Protein AF-A0A6I3FVL6-F1 (afdb_monomer_lite)

Secondary structure (DSSP, 8-state):
----HHHHHHHHHHHHHHHHHH---HHHHHHHHHHHHHHHHHHHHHTT--HHHHHHHHHHHHT-

pLDDT: mean 92.58, std 8.67, range [48.78, 96.81]

Foldseek 3Di:
DPLDLVVLVVLLLVLLVCCVPPRDDPVSVVSNVVSLQSNLVVQCVVVVHDSVVSSVVVVVVSVD

Sequence (64 aa):
ASGDVIKVAEVVRDLYRRDLDRGLSAGEKRMLAKAKQILVSELALAERTDELKAAVILDKVLAS

Structure (mmCIF, N/CA/C/O backbone):
data_AF-A0A6I3FVL6-F1
#
_entry.id   AF-A0A6I3FVL6-F1
#
loop_
_atom_site.group_PDB
_atom_site.id
_atom_site.type_symbol
_atom_site.label_atom_id
_atom_site.label_alt_id
_atom_site.label_comp_id
_atom_site.label_asym_id
_atom_site.label_entity_id
_atom_site.label_seq_id
_atom_site.pdbx_PDB_ins_code
_atom_site.Cartn_x
_atom_site.Cartn_y
_atom_site.Cartn_z
_atom_site.occupancy
_atom_site.B_iso_or_equiv
_atom_site.auth_seq_id
_atom_site.auth_comp_id
_atom_site.auth_asym_id
_atom_site.auth_atom_id
_atom_site.pdbx_PDB_model_num
ATOM 1 N N . ALA A 1 1 ? 5.006 15.986 6.034 1.00 48.78 1 ALA A N 1
ATOM 2 C CA . ALA A 1 1 ? 4.357 15.182 4.974 1.00 48.78 1 ALA A CA 1
ATOM 3 C C . ALA A 1 1 ? 2.867 15.205 5.263 1.00 48.78 1 ALA A C 1
ATOM 5 O O . ALA A 1 1 ? 2.525 15.053 6.423 1.00 48.78 1 ALA A O 1
ATOM 6 N N . SER A 1 2 ? 2.011 15.509 4.288 1.00 54.12 2 SER A N 1
ATOM 7 C CA . SER A 1 2 ? 0.679 16.090 4.539 1.00 54.12 2 SER A CA 1
ATOM 8 C C . SER A 1 2 ? -0.352 15.193 5.240 1.00 54.12 2 SER A C 1
ATOM 10 O O . SER A 1 2 ? -1.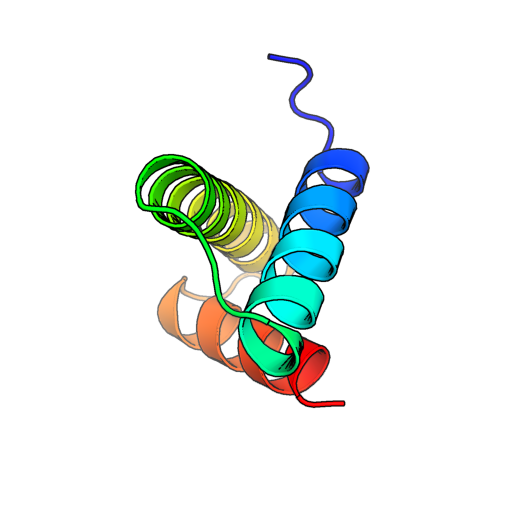481 15.640 5.361 1.00 54.12 2 SER A O 1
ATOM 12 N N . GLY A 1 3 ? -0.009 13.974 5.682 1.00 66.50 3 GLY A N 1
ATOM 13 C CA . GLY A 1 3 ? -0.873 13.113 6.513 1.00 66.50 3 GLY A CA 1
ATOM 14 C C . GLY A 1 3 ? -2.233 12.755 5.902 1.00 66.50 3 GLY A C 1
ATOM 15 O O . GLY A 1 3 ? -3.074 12.175 6.570 1.00 66.50 3 GLY A O 1
ATOM 16 N N . ASP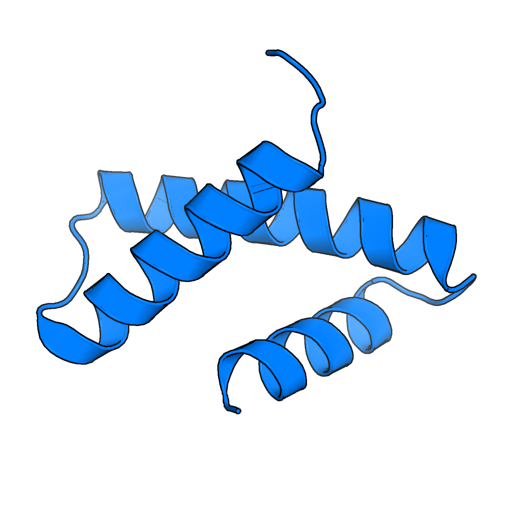 A 1 4 ? -2.458 13.127 4.645 1.00 89.94 4 ASP A N 1
ATOM 17 C CA . ASP A 1 4 ? -3.742 13.022 3.977 1.00 89.94 4 ASP A CA 1
ATOM 18 C C . ASP A 1 4 ? -3.905 11.594 3.459 1.00 89.94 4 ASP A C 1
ATOM 20 O O . ASP A 1 4 ? -3.263 11.196 2.480 1.00 89.94 4 ASP A O 1
ATOM 24 N N . VAL A 1 5 ? -4.744 10.826 4.153 1.00 90.75 5 VAL A N 1
ATOM 25 C CA . VAL A 1 5 ? -5.020 9.417 3.856 1.00 90.75 5 VAL A CA 1
ATOM 26 C C . VAL A 1 5 ? -5.510 9.215 2.420 1.00 90.75 5 VAL A C 1
ATOM 28 O O . VAL A 1 5 ? -5.183 8.203 1.802 1.00 90.75 5 VAL A O 1
ATOM 31 N N . ILE A 1 6 ? -6.204 10.203 1.841 1.00 92.75 6 ILE A N 1
ATOM 32 C CA . ILE A 1 6 ? -6.706 10.127 0.466 1.00 92.75 6 ILE A CA 1
ATOM 33 C C . ILE A 1 6 ? -5.542 10.157 -0.523 1.00 92.75 6 ILE A C 1
ATOM 35 O O . ILE A 1 6 ? -5.464 9.314 -1.413 1.00 92.75 6 ILE A O 1
ATOM 39 N N . LYS A 1 7 ? -4.570 11.050 -0.316 1.00 93.00 7 LYS A N 1
ATOM 40 C CA . LYS A 1 7 ? -3.362 11.107 -1.156 1.00 93.00 7 LYS A CA 1
ATOM 41 C C . LYS A 1 7 ? -2.504 9.857 -1.014 1.00 93.00 7 LYS A C 1
ATOM 43 O O . LYS A 1 7 ? -1.923 9.390 -1.990 1.00 93.00 7 LYS A O 1
ATOM 48 N N . VAL A 1 8 ? -2.410 9.298 0.194 1.00 93.88 8 VAL A N 1
ATOM 49 C CA . VAL A 1 8 ? -1.705 8.024 0.404 1.00 93.88 8 VAL A CA 1
ATOM 50 C C . VAL A 1 8 ? -2.396 6.903 -0.378 1.00 93.88 8 VAL A C 1
ATOM 52 O O . VAL A 1 8 ? -1.713 6.127 -1.046 1.00 93.88 8 VAL A O 1
ATOM 55 N N . ALA A 1 9 ? -3.730 6.854 -0.362 1.00 94.75 9 ALA A N 1
ATOM 56 C CA . ALA A 1 9 ? -4.502 5.878 -1.125 1.00 94.75 9 ALA A CA 1
ATOM 57 C C . ALA A 1 9 ? -4.301 6.019 -2.645 1.00 94.75 9 ALA A C 1
ATOM 59 O O . ALA A 1 9 ? -4.143 5.007 -3.330 1.00 94.75 9 ALA A O 1
ATOM 60 N N . GLU A 1 10 ? -4.229 7.245 -3.172 1.00 95.12 10 GLU A N 1
ATOM 61 C CA . GLU A 1 10 ? -3.901 7.499 -4.583 1.00 95.12 10 GLU A CA 1
ATOM 62 C C . GLU A 1 10 ? -2.527 6.932 -4.959 1.00 95.12 10 GLU A C 1
ATOM 64 O O . GLU A 1 10 ? -2.412 6.199 -5.941 1.00 95.12 10 GLU A O 1
ATOM 69 N N . VAL A 1 11 ? -1.501 7.181 -4.136 1.00 95.06 11 VAL A N 1
ATOM 70 C CA . VAL A 1 11 ? -0.144 6.657 -4.371 1.00 95.06 11 VAL A CA 1
ATOM 71 C C . VAL A 1 11 ? -0.122 5.127 -4.359 1.00 95.06 11 VAL A C 1
ATOM 73 O O . VAL A 1 11 ? 0.504 4.523 -5.231 1.00 95.06 11 VAL A O 1
ATOM 76 N N . VAL A 1 12 ? -0.802 4.487 -3.398 1.00 95.75 12 VAL A N 1
ATOM 77 C CA . VAL A 1 12 ? -0.894 3.017 -3.340 1.00 95.75 12 VAL A CA 1
ATOM 78 C C . VAL A 1 12 ? -1.564 2.473 -4.598 1.00 95.75 12 VAL A C 1
ATOM 80 O O . VAL A 1 12 ? -1.016 1.569 -5.226 1.00 95.75 12 VAL A O 1
ATOM 83 N N . ARG A 1 13 ? -2.713 3.033 -4.992 1.00 95.69 13 ARG A N 1
ATOM 84 C CA . ARG A 1 13 ? -3.466 2.609 -6.179 1.00 95.69 13 ARG A CA 1
ATOM 85 C C . ARG A 1 13 ? -2.624 2.718 -7.448 1.00 95.69 13 ARG A C 1
ATOM 87 O O . ARG A 1 13 ? -2.573 1.771 -8.233 1.00 95.69 13 ARG A O 1
ATOM 94 N N . ASP A 1 14 ? -1.975 3.859 -7.650 1.00 95.75 14 ASP A N 1
ATOM 95 C CA . ASP A 1 14 ? -1.268 4.155 -8.894 1.00 95.75 14 ASP A CA 1
ATOM 96 C C . ASP A 1 14 ? 0.007 3.308 -9.023 1.00 95.75 14 ASP A C 1
ATOM 98 O O . ASP A 1 14 ? 0.260 2.726 -10.080 1.00 95.75 14 ASP A O 1
ATOM 102 N N . LEU A 1 15 ? 0.774 3.152 -7.936 1.00 96.06 15 LEU A N 1
ATOM 103 C CA . LEU A 1 15 ? 1.961 2.293 -7.931 1.00 96.06 15 LEU A CA 1
ATOM 104 C C . LEU A 1 15 ? 1.607 0.806 -8.028 1.00 96.06 15 LEU A C 1
ATOM 106 O O . LEU A 1 15 ? 2.304 0.078 -8.727 1.00 96.06 15 LEU A O 1
ATOM 110 N N . TYR A 1 16 ? 0.530 0.354 -7.380 1.00 95.00 16 TYR A N 1
ATOM 111 C CA . TYR A 1 16 ? 0.083 -1.037 -7.473 1.00 95.00 16 TYR A CA 1
ATOM 112 C C . TYR A 1 16 ? -0.308 -1.407 -8.910 1.00 95.00 16 TYR A C 1
ATOM 114 O O . TYR A 1 16 ? 0.174 -2.399 -9.449 1.00 95.00 16 TYR A O 1
ATOM 122 N N . ARG A 1 17 ? -1.108 -0.562 -9.577 1.00 94.56 17 ARG A N 1
ATOM 123 C CA . ARG A 1 17 ? -1.482 -0.764 -10.989 1.00 94.56 17 ARG A CA 1
ATOM 124 C C . ARG A 1 17 ? -0.269 -0.744 -11.916 1.00 94.56 17 ARG A C 1
ATOM 126 O O . ARG A 1 17 ? -0.184 -1.552 -12.835 1.00 94.56 17 ARG A O 1
ATOM 133 N N . ARG A 1 18 ? 0.683 0.158 -11.666 1.00 94.94 18 ARG A N 1
ATOM 134 C CA . ARG A 1 18 ? 1.925 0.250 -12.443 1.00 94.94 18 ARG A CA 1
ATOM 135 C C . ARG A 1 18 ? 2.810 -0.987 -12.276 1.00 94.94 18 ARG A C 1
ATOM 137 O O . ARG A 1 18 ? 3.402 -1.420 -13.261 1.00 94.94 18 ARG A O 1
ATOM 144 N N . ASP A 1 19 ? 2.878 -1.559 -11.071 1.00 94.50 19 ASP A N 1
ATOM 145 C CA . ASP A 1 19 ? 3.626 -2.797 -10.816 1.00 94.50 19 ASP A CA 1
ATOM 146 C C . ASP A 1 19 ? 3.053 -3.977 -11.610 1.00 94.50 19 ASP A C 1
ATOM 148 O O . ASP A 1 19 ? 3.819 -4.735 -12.197 1.00 94.50 19 ASP A O 1
ATOM 152 N N . LEU A 1 20 ? 1.720 -4.079 -11.694 1.00 92.06 20 LEU A N 1
ATOM 153 C CA . LEU A 1 20 ? 1.033 -5.122 -12.466 1.00 92.06 20 LEU A CA 1
ATOM 154 C C . LEU A 1 20 ? 1.220 -4.985 -13.985 1.00 92.06 20 LEU A C 1
ATOM 156 O O . LEU A 1 20 ? 1.267 -5.996 -14.679 1.00 92.06 20 LEU A O 1
ATOM 160 N N . ASP A 1 21 ? 1.308 -3.757 -14.501 1.00 92.81 21 ASP A N 1
ATOM 161 C CA . ASP A 1 21 ? 1.423 -3.496 -15.942 1.00 92.81 21 ASP A CA 1
ATOM 162 C C . ASP A 1 21 ? 2.877 -3.584 -16.441 1.00 92.81 21 ASP A C 1
ATOM 164 O O . ASP A 1 21 ? 3.199 -4.347 -17.351 1.00 92.81 21 ASP A O 1
ATOM 168 N N . ARG A 1 22 ? 3.793 -2.806 -15.844 1.00 93.12 22 ARG A N 1
ATOM 169 C CA . ARG A 1 22 ? 5.163 -2.616 -16.376 1.00 93.12 22 ARG A CA 1
ATOM 170 C C . ARG A 1 22 ? 6.264 -2.861 -15.344 1.00 93.12 22 ARG A C 1
ATOM 172 O O . ARG A 1 22 ? 7.444 -2.772 -15.686 1.00 93.12 22 ARG A O 1
ATOM 179 N N . GLY A 1 23 ? 5.889 -3.173 -14.104 1.00 93.56 23 GLY A N 1
ATOM 180 C CA . GLY A 1 23 ? 6.796 -3.302 -12.970 1.00 93.56 23 GLY A CA 1
ATOM 181 C C . GLY A 1 23 ? 7.262 -1.957 -12.400 1.00 93.56 23 GLY A C 1
ATOM 182 O O . GLY A 1 23 ? 7.130 -0.895 -13.012 1.00 93.56 23 GLY A O 1
ATOM 183 N N . LEU A 1 24 ? 7.830 -2.011 -11.196 1.00 95.81 24 LEU A N 1
ATOM 184 C CA . LEU A 1 24 ? 8.360 -0.845 -10.483 1.00 95.81 24 LEU A CA 1
ATOM 185 C C . LEU A 1 24 ? 9.890 -0.845 -10.363 1.00 95.81 24 LEU A C 1
ATOM 187 O O . LEU A 1 24 ? 10.528 -1.880 -10.139 1.00 95.81 24 LEU A O 1
ATOM 191 N N . SER A 1 25 ? 10.479 0.352 -10.392 1.00 96.62 25 SER A N 1
ATOM 192 C CA . SER A 1 25 ? 11.864 0.577 -9.974 1.00 96.62 25 SER A CA 1
ATOM 193 C C . SER A 1 25 ? 12.050 0.323 -8.473 1.00 96.62 25 SER A C 1
ATOM 195 O O . SER A 1 25 ? 11.103 0.331 -7.684 1.00 96.62 25 SER A O 1
ATOM 197 N N . ALA A 1 26 ? 13.299 0.166 -8.027 1.00 96.00 26 ALA A N 1
ATOM 198 C CA . ALA A 1 26 ? 13.599 -0.019 -6.606 1.00 96.00 26 ALA A CA 1
ATOM 199 C C . ALA A 1 26 ? 13.104 1.147 -5.721 1.00 96.00 26 ALA A C 1
ATOM 201 O O . ALA A 1 26 ? 12.731 0.932 -4.568 1.00 96.00 26 ALA A O 1
ATOM 202 N N . GLY A 1 27 ? 13.098 2.377 -6.249 1.00 96.62 27 GLY A N 1
ATOM 203 C CA . GLY A 1 27 ? 12.571 3.551 -5.549 1.00 96.62 27 GLY A CA 1
ATOM 204 C C . GLY A 1 27 ? 11.053 3.502 -5.403 1.00 96.62 27 GLY A C 1
ATOM 205 O O . GLY A 1 27 ? 10.536 3.673 -4.300 1.00 96.62 27 GLY A O 1
ATOM 206 N N . GLU A 1 28 ? 10.354 3.194 -6.493 1.00 96.00 28 GLU A N 1
ATOM 207 C CA . GLU A 1 28 ? 8.896 3.060 -6.503 1.00 96.00 28 GLU A CA 1
ATOM 208 C C . GLU A 1 28 ? 8.424 1.892 -5.625 1.00 96.00 28 GLU A C 1
ATOM 210 O O . GLU A 1 28 ? 7.473 2.058 -4.870 1.00 96.00 28 GLU A O 1
ATOM 215 N N . LYS A 1 29 ? 9.128 0.751 -5.615 1.00 96.12 29 LYS A N 1
ATOM 216 C CA . LYS A 1 29 ? 8.813 -0.372 -4.709 1.00 96.12 29 LYS A CA 1
ATOM 217 C C . LYS A 1 29 ? 8.879 0.034 -3.239 1.00 96.12 29 LYS A C 1
ATOM 219 O O . LYS A 1 29 ? 7.983 -0.293 -2.465 1.00 96.12 29 LYS A O 1
ATOM 224 N N . ARG A 1 30 ? 9.914 0.788 -2.845 1.00 96.69 30 ARG A N 1
ATOM 225 C CA . ARG A 1 30 ? 10.024 1.326 -1.477 1.00 96.69 30 ARG A CA 1
ATOM 226 C C . ARG A 1 30 ? 8.909 2.322 -1.165 1.00 96.69 30 ARG A C 1
ATOM 228 O O . ARG A 1 30 ? 8.397 2.327 -0.048 1.00 96.69 30 ARG A O 1
ATOM 235 N N . MET A 1 31 ? 8.534 3.151 -2.137 1.00 95.75 31 MET A N 1
ATOM 236 C CA . MET A 1 31 ? 7.437 4.105 -1.985 1.00 95.75 31 MET A CA 1
ATOM 237 C C . MET A 1 31 ? 6.095 3.391 -1.802 1.00 95.75 31 MET A C 1
ATOM 239 O O . MET A 1 31 ? 5.372 3.723 -0.867 1.00 95.75 31 MET A O 1
ATOM 243 N N . LEU A 1 32 ? 5.806 2.374 -2.619 1.00 95.44 32 LEU A N 1
ATOM 244 C CA . LEU A 1 32 ? 4.604 1.550 -2.504 1.00 95.44 32 LEU A CA 1
ATOM 245 C C . LEU A 1 32 ? 4.546 0.844 -1.148 1.00 95.44 32 LEU A C 1
ATOM 247 O O . LEU A 1 32 ? 3.519 0.907 -0.482 1.00 95.44 32 LEU A O 1
ATOM 251 N N . ALA A 1 33 ? 5.648 0.230 -0.704 1.00 95.69 33 ALA A N 1
ATOM 252 C CA . ALA A 1 33 ? 5.709 -0.436 0.597 1.00 95.69 33 ALA A CA 1
ATOM 253 C C . ALA A 1 33 ? 5.402 0.534 1.751 1.00 95.69 33 ALA A C 1
ATOM 255 O O . ALA A 1 33 ? 4.583 0.231 2.617 1.00 95.69 33 ALA A O 1
ATOM 256 N N . LYS A 1 34 ? 5.997 1.734 1.729 1.00 95.31 34 LYS A N 1
ATOM 257 C CA . LYS A 1 34 ? 5.756 2.759 2.751 1.00 95.31 34 LYS A CA 1
ATOM 258 C C . L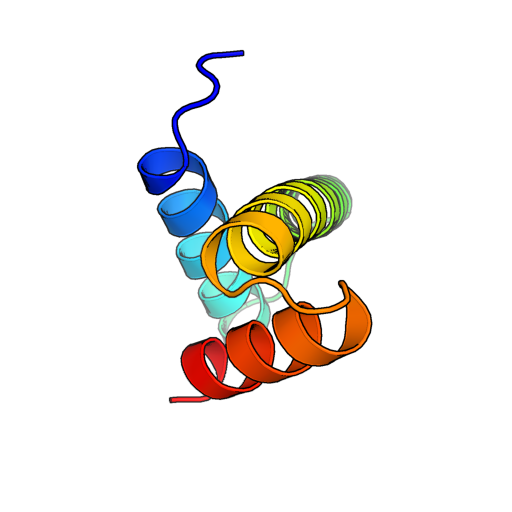YS A 1 34 ? 4.323 3.299 2.713 1.00 95.31 34 LYS A C 1
ATOM 260 O O . LYS A 1 34 ? 3.720 3.486 3.764 1.00 95.31 34 LYS A O 1
ATOM 265 N N . ALA A 1 35 ? 3.778 3.548 1.523 1.00 95.31 35 ALA A N 1
ATOM 266 C CA . ALA A 1 35 ? 2.410 4.030 1.363 1.00 95.31 35 ALA A CA 1
ATOM 267 C C . ALA A 1 35 ? 1.384 2.971 1.805 1.00 95.31 35 ALA A C 1
ATOM 269 O O 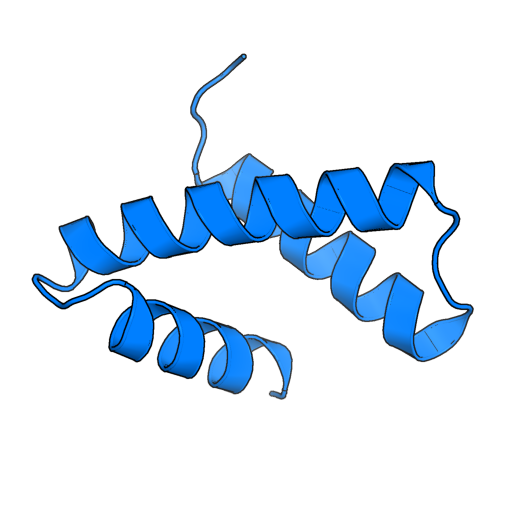. ALA A 1 35 ? 0.447 3.303 2.528 1.00 95.31 35 ALA A O 1
ATOM 270 N N . LYS A 1 36 ? 1.611 1.692 1.462 1.00 95.31 36 LYS A N 1
ATOM 271 C CA . LYS A 1 36 ? 0.807 0.563 1.951 1.00 95.31 36 LYS A CA 1
ATOM 272 C C . LYS A 1 36 ? 0.828 0.483 3.473 1.00 95.31 36 LYS A C 1
ATOM 274 O O . LYS A 1 36 ? -0.234 0.364 4.065 1.00 95.31 36 LYS A O 1
ATOM 279 N N . GLN A 1 37 ? 2.002 0.583 4.100 1.00 95.25 37 GLN A N 1
ATOM 280 C CA . GLN A 1 37 ? 2.114 0.525 5.558 1.00 95.25 37 GLN A CA 1
ATOM 281 C C . GLN A 1 37 ? 1.278 1.619 6.236 1.00 95.25 37 GLN A C 1
ATOM 283 O O . GLN A 1 37 ? 0.490 1.313 7.121 1.00 95.25 37 GLN A O 1
ATOM 288 N N . ILE A 1 38 ? 1.396 2.872 5.780 1.00 94.69 38 ILE A N 1
ATOM 289 C CA . ILE A 1 38 ? 0.609 3.988 6.329 1.00 94.69 38 ILE A CA 1
ATOM 290 C C . ILE A 1 38 ? -0.891 3.715 6.166 1.00 94.69 38 ILE A C 1
ATOM 292 O O . ILE A 1 38 ? -1.644 3.837 7.125 1.00 94.69 38 ILE A O 1
ATOM 296 N N . LEU A 1 39 ? -1.325 3.306 4.971 1.00 94.56 39 LEU A N 1
ATOM 297 C CA . LEU A 1 39 ? -2.739 3.058 4.693 1.00 94.56 39 LEU A CA 1
ATOM 298 C C . LEU A 1 39 ? -3.310 1.893 5.516 1.00 94.56 39 LEU A C 1
ATOM 300 O O . LEU A 1 39 ? -4.449 1.969 5.965 1.00 94.56 39 LEU A O 1
ATOM 304 N N . VAL A 1 40 ? -2.525 0.835 5.735 1.00 96.75 40 VAL A N 1
ATOM 305 C CA . VAL A 1 40 ? -2.909 -0.299 6.587 1.00 96.75 40 VAL A CA 1
ATOM 306 C C . VAL A 1 40 ? -3.071 0.139 8.038 1.00 96.75 40 VAL A C 1
ATOM 308 O O . VAL A 1 40 ? -4.060 -0.243 8.658 1.00 96.75 40 VAL A O 1
ATOM 311 N N . SER A 1 41 ? -2.158 0.956 8.570 1.00 95.38 41 SER A N 1
ATOM 312 C CA . SER A 1 41 ? -2.271 1.460 9.941 1.00 95.38 41 SER A CA 1
ATOM 313 C C . SER A 1 41 ? -3.505 2.360 10.117 1.00 95.38 41 SER A C 1
ATOM 315 O O . SER A 1 41 ? -4.240 2.198 11.088 1.00 95.38 41 SER A O 1
ATOM 317 N N . GLU A 1 42 ? -3.799 3.245 9.158 1.00 94.81 42 GLU A N 1
ATOM 318 C CA . GLU A 1 42 ? -5.020 4.071 9.185 1.00 94.81 42 GLU A CA 1
ATOM 319 C C . GLU A 1 42 ? -6.295 3.216 9.088 1.00 94.81 42 GLU A C 1
ATOM 321 O O . GLU A 1 42 ? -7.250 3.420 9.839 1.00 94.81 42 GLU A O 1
ATOM 326 N N . LEU A 1 43 ? -6.303 2.211 8.206 1.00 94.81 43 LEU A N 1
ATOM 327 C CA . LEU A 1 43 ? -7.436 1.302 8.040 1.00 94.81 43 LEU A CA 1
ATOM 328 C C . LEU A 1 43 ? -7.663 0.438 9.288 1.00 94.81 43 LEU A C 1
ATOM 330 O O . LEU A 1 43 ? -8.805 0.238 9.693 1.00 94.81 43 LEU A O 1
ATOM 334 N N . ALA A 1 44 ? -6.594 -0.036 9.930 1.00 96.50 44 ALA A N 1
ATOM 335 C CA . ALA A 1 44 ? -6.666 -0.786 11.182 1.00 96.50 44 ALA A CA 1
ATOM 336 C C . ALA A 1 44 ? -7.317 0.040 12.303 1.00 96.50 44 ALA A C 1
ATOM 338 O O . ALA A 1 44 ? -8.190 -0.460 13.018 1.00 96.50 44 ALA A O 1
ATOM 339 N N . LEU A 1 45 ? -6.947 1.321 12.415 1.00 95.06 45 LEU A N 1
ATOM 340 C CA . LEU A 1 45 ? -7.544 2.251 13.376 1.00 95.06 45 LEU A CA 1
ATOM 341 C C . LEU A 1 45 ? -9.021 2.532 13.066 1.00 95.06 45 LEU A C 1
ATOM 343 O O . LEU A 1 45 ? -9.849 2.497 13.979 1.00 95.06 45 LEU A O 1
ATOM 347 N N . ALA A 1 46 ? -9.359 2.771 11.796 1.00 94.62 46 ALA A N 1
ATOM 348 C CA . ALA A 1 46 ? -10.727 3.063 11.366 1.00 94.62 46 ALA A CA 1
ATOM 349 C C . ALA A 1 46 ? -11.678 1.869 11.570 1.00 94.62 46 ALA A C 1
ATOM 351 O O . ALA A 1 46 ? -12.776 2.033 12.102 1.00 94.62 46 ALA A O 1
ATOM 352 N N . GLU A 1 47 ? -11.233 0.662 11.216 1.00 93.69 47 GLU A N 1
ATOM 353 C CA . GLU A 1 47 ? -12.014 -0.581 11.298 1.00 93.69 47 GLU A CA 1
ATOM 354 C C . GLU A 1 47 ? -11.921 -1.267 12.673 1.00 93.69 47 GLU A C 1
ATOM 356 O O . GLU A 1 47 ? -12.511 -2.328 12.883 1.00 93.69 47 GLU A O 1
ATOM 361 N N . ARG A 1 48 ? -11.175 -0.686 13.627 1.00 95.44 48 ARG A N 1
ATOM 362 C CA . ARG A 1 48 ? -10.907 -1.268 14.959 1.00 95.44 48 ARG A CA 1
ATOM 363 C C . ARG A 1 48 ? -10.423 -2.719 14.872 1.00 95.44 48 ARG A C 1
ATOM 365 O O . ARG A 1 48 ? -10.876 -3.596 15.610 1.00 95.44 48 ARG A O 1
ATOM 372 N N . THR A 1 49 ? -9.504 -2.962 13.949 1.00 94.81 49 THR A N 1
ATOM 373 C CA . THR A 1 49 ? -8.968 -4.286 13.641 1.00 94.81 49 THR A CA 1
ATOM 374 C C . THR A 1 49 ? -7.444 -4.278 13.708 1.00 94.81 49 THR A C 1
ATOM 376 O O . THR A 1 49 ? -6.821 -3.234 13.881 1.00 94.81 49 THR A O 1
ATOM 379 N N . ASP A 1 50 ? -6.827 -5.451 13.624 1.00 95.81 50 ASP A N 1
ATOM 380 C CA . ASP A 1 50 ?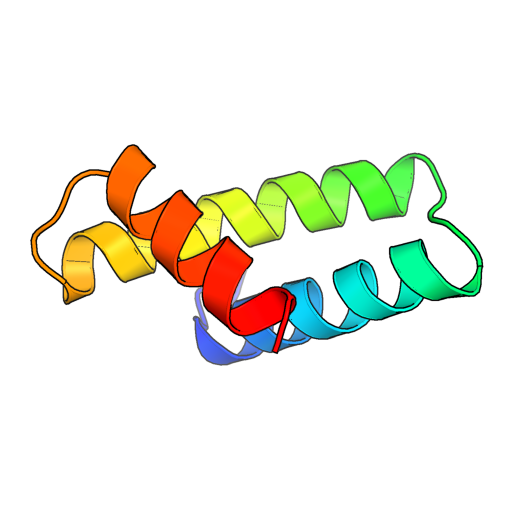 -5.371 -5.568 13.569 1.00 95.81 50 ASP A CA 1
ATOM 381 C C . ASP A 1 50 ? -4.828 -5.274 12.155 1.00 95.81 50 ASP A C 1
ATOM 383 O O . ASP A 1 50 ? -5.532 -5.403 11.150 1.00 95.81 50 ASP A O 1
ATOM 387 N N . GLU A 1 51 ? -3.552 -4.884 12.066 1.00 94.00 51 GLU A N 1
ATOM 388 C CA . GLU A 1 51 ? -2.909 -4.550 10.786 1.00 94.00 51 GLU A CA 1
ATOM 389 C C . GLU A 1 51 ? -2.899 -5.727 9.799 1.00 94.00 51 GLU A C 1
ATOM 391 O O . GLU A 1 51 ? -2.943 -5.512 8.589 1.00 94.00 51 GLU A O 1
ATOM 396 N N . LEU A 1 52 ? -2.899 -6.974 10.286 1.00 95.44 52 LEU A N 1
ATOM 397 C CA . LEU A 1 52 ? -2.942 -8.160 9.428 1.00 95.44 52 LEU A CA 1
ATOM 398 C C . LEU A 1 52 ? -4.286 -8.259 8.699 1.00 95.44 52 LEU A C 1
ATOM 400 O O . LEU A 1 52 ? -4.321 -8.441 7.482 1.00 95.44 52 LEU A O 1
ATOM 404 N N . LYS A 1 53 ? -5.402 -8.096 9.414 1.00 95.50 53 LYS A N 1
ATOM 405 C CA . LYS A 1 53 ? -6.740 -8.064 8.809 1.00 95.50 53 LYS A CA 1
ATOM 406 C C . LYS A 1 53 ? -6.916 -6.856 7.900 1.00 95.50 53 LYS A C 1
ATOM 408 O O . LYS A 1 53 ? -7.468 -7.011 6.813 1.00 95.50 53 LYS A O 1
ATOM 413 N N . ALA A 1 54 ? -6.433 -5.683 8.305 1.00 96.81 54 ALA A N 1
ATOM 414 C CA . ALA A 1 54 ? -6.483 -4.485 7.472 1.00 96.81 54 ALA A CA 1
ATOM 415 C C . ALA A 1 54 ? -5.687 -4.662 6.165 1.00 96.81 54 ALA A C 1
ATOM 417 O O . ALA A 1 54 ? -6.184 -4.315 5.096 1.00 96.81 54 ALA A O 1
ATOM 418 N N . ALA A 1 55 ? -4.505 -5.286 6.215 1.00 95.38 55 ALA A N 1
ATOM 419 C CA . ALA A 1 55 ? -3.728 -5.619 5.023 1.00 95.38 55 ALA A CA 1
ATOM 420 C C . ALA A 1 55 ? -4.494 -6.558 4.077 1.00 95.38 55 ALA A C 1
ATOM 422 O O . ALA A 1 55 ? -4.543 -6.307 2.875 1.00 95.38 55 ALA A O 1
ATOM 423 N N . VAL A 1 56 ? -5.171 -7.581 4.613 1.00 96.19 56 VAL A N 1
ATOM 424 C CA . VAL A 1 56 ? -6.018 -8.485 3.813 1.00 96.19 56 VAL A CA 1
ATOM 425 C C . VAL A 1 56 ? -7.189 -7.741 3.165 1.00 96.19 56 VAL A C 1
ATOM 427 O O . VAL A 1 56 ? -7.530 -8.024 2.017 1.00 96.19 56 VAL A O 1
ATOM 430 N N . ILE A 1 57 ? -7.822 -6.801 3.873 1.00 94.44 57 ILE A N 1
ATOM 431 C CA . ILE A 1 57 ? -8.893 -5.966 3.307 1.00 94.44 57 ILE A CA 1
ATOM 432 C C . ILE A 1 57 ? -8.339 -5.110 2.166 1.00 94.44 57 ILE A C 1
ATOM 434 O O . ILE A 1 57 ? -8.916 -5.099 1.080 1.00 94.44 57 ILE A O 1
ATOM 438 N N . LEU A 1 58 ? -7.202 -4.445 2.385 1.00 94.25 58 LEU A N 1
ATOM 439 C CA . LEU A 1 58 ? -6.559 -3.617 1.370 1.00 94.25 58 LEU A CA 1
ATOM 440 C C . LEU A 1 58 ? -6.201 -4.431 0.119 1.00 94.25 58 LEU A C 1
ATOM 442 O O . LEU A 1 58 ? -6.494 -3.998 -0.992 1.00 94.25 58 LEU A O 1
ATOM 446 N N . ASP A 1 59 ? -5.622 -5.620 0.282 1.00 93.62 59 ASP A N 1
ATOM 447 C CA . ASP A 1 59 ? -5.260 -6.482 -0.846 1.00 93.62 59 ASP A CA 1
ATOM 448 C C . ASP A 1 59 ? -6.492 -6.987 -1.614 1.00 93.62 59 ASP A C 1
ATOM 450 O O . ASP A 1 59 ? -6.459 -7.038 -2.842 1.00 93.62 59 ASP A O 1
ATOM 454 N N . LYS A 1 60 ? -7.609 -7.281 -0.930 1.00 94.19 60 LYS A N 1
ATOM 455 C CA . LYS A 1 60 ? -8.884 -7.617 -1.595 1.00 94.19 60 LYS A CA 1
ATOM 456 C C . LYS A 1 60 ? -9.400 -6.467 -2.457 1.00 94.19 60 LYS A C 1
ATOM 458 O O . LYS A 1 60 ? -9.828 -6.700 -3.582 1.00 94.19 60 LYS A O 1
ATOM 463 N N . VAL A 1 61 ? -9.347 -5.239 -1.939 1.00 93.75 61 VAL A N 1
ATOM 464 C CA . VAL A 1 61 ? -9.793 -4.040 -2.667 1.00 93.75 61 VAL A CA 1
ATOM 465 C C . VAL A 1 61 ? -8.884 -3.745 -3.859 1.00 93.75 61 VAL A C 1
ATOM 467 O O . VAL A 1 61 ? -9.374 -3.372 -4.916 1.00 93.75 61 VAL A O 1
ATOM 470 N N . LEU A 1 62 ? -7.569 -3.931 -3.720 1.00 90.94 62 LEU A N 1
ATOM 471 C CA . LEU A 1 62 ? -6.616 -3.717 -4.814 1.00 90.94 62 LEU A CA 1
ATOM 472 C C . LEU A 1 62 ? -6.716 -4.774 -5.924 1.00 90.94 62 LEU A C 1
ATOM 474 O O . LEU A 1 62 ? -6.396 -4.470 -7.070 1.00 90.94 62 LEU A O 1
ATOM 478 N N . ALA A 1 63 ? -7.150 -5.991 -5.590 1.00 88.44 63 ALA A N 1
ATOM 479 C CA . ALA A 1 63 ? -7.378 -7.076 -6.542 1.00 88.44 63 ALA A CA 1
ATOM 480 C C . ALA A 1 63 ? -8.753 -7.018 -7.243 1.00 88.44 63 ALA A C 1
ATOM 482 O O . ALA A 1 63 ? -9.035 -7.885 -8.072 1.00 88.44 63 ALA A O 1
ATOM 483 N N . SER A 1 64 ? -9.602 -6.045 -6.884 1.00 75.00 64 SER A N 1
ATOM 484 C CA . SER A 1 64 ? -10.922 -5.798 -7.488 1.00 75.00 64 SER A CA 1
ATOM 485 C C . SER A 1 64 ? -10.815 -4.869 -8.697 1.00 75.00 64 SER A C 1
ATOM 4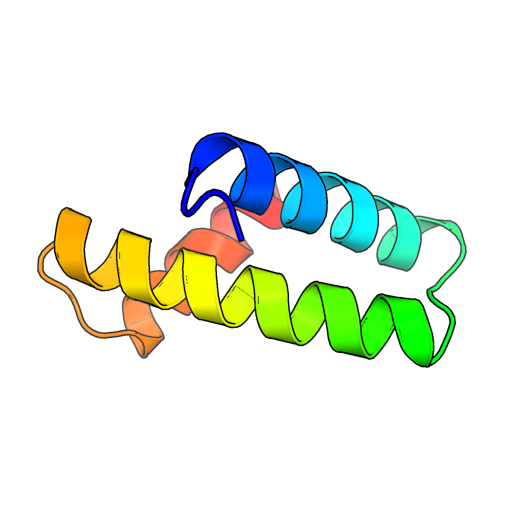87 O O . SER A 1 64 ? -11.508 -5.144 -9.700 1.00 75.00 64 SER A O 1
#

Radius of gyration: 11.67 Å; chains: 1; bounding box: 26×25×31 Å